Protein AF-A0A3L8PTG4-F1 (afdb_monomer)

Secondary structure (DSSP, 8-state):
-PPPPP-----S--TT--TT-SPPPSSSS-------GGGHHHHHHHHHHHHHHTT--TTSPPEEPPPEEEE-TT--EEEE--EE----

Mean predicted aligned error: 12.89 Å

Organism: NCBI:txid2338552

Solvent-accessible surface area (backbone atoms only — not comparable to full-atom values): 6197 Å² total; per-residue (Å²): 138,85,81,83,80,79,84,81,83,81,72,91,81,60,90,80,83,47,95,85,65,71,82,85,61,100,60,91,83,85,80,93,76,93,72,63,75,76,48,50,63,58,50,51,53,49,53,50,51,48,66,72,49,70,81,59,45,81,89,48,77,67,48,72,51,75,72,43,76,38,58,46,100,83,67,47,80,45,73,47,66,53,75,52,65,56,76,131

Structure (mmCIF, N/CA/C/O backbone):
data_AF-A0A3L8PTG4-F1
#
_entry.id   AF-A0A3L8PTG4-F1
#
loop_
_atom_site.group_PDB
_atom_site.id
_atom_site.type_symbol
_atom_site.label_atom_id
_atom_site.label_alt_id
_atom_site.label_comp_id
_atom_site.label_asym_id
_atom_site.label_entity_id
_atom_site.label_seq_id
_atom_site.pdbx_PDB_ins_code
_atom_site.Cartn_x
_atom_site.Cartn_y
_atom_site.Cartn_z
_atom_site.occupancy
_atom_site.B_iso_or_equiv
_atom_site.a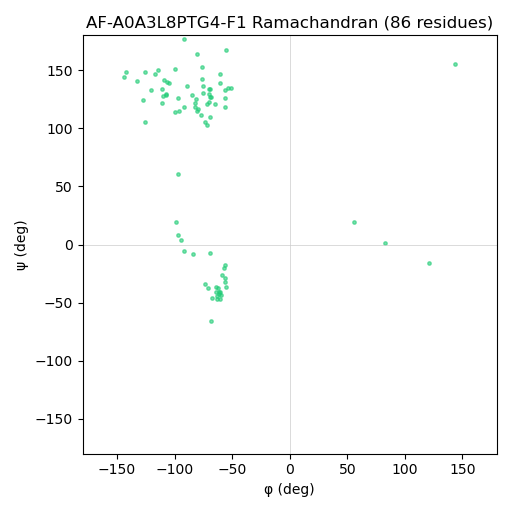uth_seq_id
_atom_site.auth_comp_id
_atom_site.auth_asym_id
_atom_site.auth_atom_id
_atom_site.pdbx_PDB_model_num
ATOM 1 N N . MET A 1 1 ?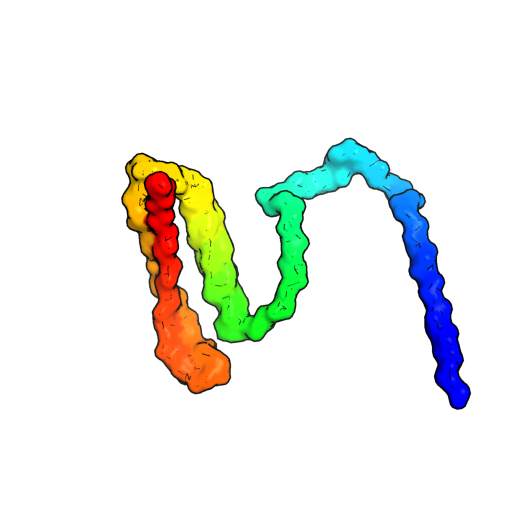 24.357 -43.822 1.539 1.00 34.78 1 MET A N 1
ATOM 2 C CA . MET A 1 1 ? 24.813 -43.298 0.232 1.00 34.78 1 MET A CA 1
ATOM 3 C C . MET A 1 1 ? 23.646 -42.575 -0.421 1.00 34.78 1 MET A C 1
ATOM 5 O O . MET A 1 1 ? 22.719 -43.244 -0.851 1.00 34.78 1 MET A O 1
ATOM 9 N N . PHE A 1 2 ? 23.644 -41.241 -0.443 1.00 42.97 2 PHE A N 1
ATOM 10 C CA . PHE A 1 2 ? 22.634 -40.466 -1.173 1.00 42.97 2 PHE A CA 1
ATOM 11 C C . PHE A 1 2 ? 23.159 -40.195 -2.586 1.00 42.97 2 PHE A C 1
ATOM 13 O O . PHE A 1 2 ? 24.237 -39.622 -2.750 1.00 42.97 2 PHE A O 1
ATOM 20 N N . SER A 1 3 ? 22.446 -40.692 -3.596 1.00 44.97 3 SER A N 1
ATOM 21 C CA . SER A 1 3 ? 22.794 -40.543 -5.008 1.00 44.97 3 SER A CA 1
ATOM 22 C C . SER A 1 3 ? 22.619 -39.089 -5.455 1.00 44.97 3 SER A C 1
ATOM 24 O O . SER A 1 3 ? 21.624 -38.432 -5.154 1.00 44.97 3 SER A O 1
ATOM 26 N N . LYS A 1 4 ? 23.626 -38.574 -6.166 1.00 50.78 4 LYS A N 1
ATOM 27 C CA . LYS A 1 4 ? 23.636 -37.226 -6.740 1.00 50.78 4 LYS A CA 1
ATOM 28 C C . LYS A 1 4 ? 22.552 -37.114 -7.816 1.00 50.78 4 LYS A C 1
ATOM 30 O O . LYS A 1 4 ? 22.590 -37.837 -8.807 1.00 50.78 4 LYS A O 1
ATOM 35 N N . ILE A 1 5 ? 21.614 -36.190 -7.627 1.00 57.59 5 ILE A N 1
ATOM 36 C CA . ILE A 1 5 ? 20.645 -35.779 -8.648 1.00 57.59 5 ILE A CA 1
ATOM 37 C C . ILE A 1 5 ? 21.407 -34.963 -9.698 1.00 57.59 5 ILE A C 1
ATOM 39 O O . ILE A 1 5 ? 22.050 -33.968 -9.375 1.00 57.59 5 ILE A O 1
ATOM 43 N N . SER A 1 6 ? 21.380 -35.419 -10.949 1.00 58.00 6 SER A N 1
ATOM 44 C CA . SER A 1 6 ? 22.034 -34.761 -12.080 1.00 58.00 6 SER A CA 1
ATOM 45 C C . SER A 1 6 ? 21.336 -33.444 -12.437 1.00 58.00 6 SER A C 1
ATOM 47 O O . SER A 1 6 ? 20.134 -33.439 -12.714 1.00 58.00 6 SER A O 1
ATOM 49 N N . GLU A 1 7 ? 22.086 -32.346 -12.503 1.00 60.62 7 GLU A N 1
ATOM 50 C CA . GLU A 1 7 ? 21.609 -31.055 -13.007 1.00 60.62 7 GLU A CA 1
ATOM 51 C C . GLU A 1 7 ? 21.372 -31.126 -14.526 1.00 60.62 7 GLU A C 1
ATOM 53 O O . GLU A 1 7 ? 22.308 -31.211 -15.323 1.00 60.62 7 GLU A O 1
ATOM 58 N N . LYS A 1 8 ? 20.106 -31.096 -14.953 1.00 57.75 8 LYS A N 1
ATOM 59 C CA . LYS A 1 8 ? 19.733 -30.978 -16.371 1.00 57.75 8 LYS A CA 1
ATOM 60 C C . LYS A 1 8 ? 19.914 -29.519 -16.806 1.00 57.75 8 LYS A C 1
ATOM 62 O O . LYS A 1 8 ? 19.156 -28.655 -16.373 1.00 57.75 8 LYS A O 1
ATOM 67 N N . LYS A 1 9 ? 20.893 -29.231 -17.669 1.00 55.53 9 LYS A N 1
ATOM 68 C CA . LYS A 1 9 ? 21.042 -27.904 -18.291 1.00 55.53 9 LYS A CA 1
ATOM 69 C C . LYS A 1 9 ? 20.080 -27.775 -19.474 1.00 55.53 9 LYS A C 1
ATOM 71 O O . LYS A 1 9 ? 20.214 -28.494 -20.461 1.00 55.53 9 LYS A O 1
ATOM 76 N N . PHE A 1 10 ? 19.113 -26.868 -19.368 1.00 56.78 10 PHE A N 1
ATOM 77 C CA . PHE A 1 10 ? 18.238 -26.481 -20.475 1.00 56.78 10 PHE A CA 1
ATOM 78 C C . PHE A 1 10 ? 18.964 -25.461 -21.366 1.00 56.78 10 PHE A C 1
ATOM 80 O O . PHE A 1 10 ? 19.454 -24.450 -20.872 1.00 56.78 10 PHE A O 1
ATOM 87 N N . SER A 1 11 ? 19.070 -25.733 -22.668 1.00 60.91 11 SER A N 1
ATOM 88 C CA . SER A 1 11 ? 19.682 -24.825 -23.648 1.00 60.91 11 SER A CA 1
ATOM 89 C C . SER A 1 11 ? 18.749 -23.658 -23.989 1.00 60.91 11 SER A C 1
ATOM 91 O O . SER A 1 11 ? 17.574 -23.886 -24.266 1.00 60.91 11 SER A O 1
ATOM 93 N N . GLU A 1 12 ? 19.278 -22.434 -24.066 1.00 60.72 12 GLU A N 1
ATOM 94 C CA . GLU A 1 12 ? 18.515 -21.191 -24.305 1.00 60.72 12 GLU A CA 1
ATOM 95 C C . GLU A 1 12 ? 17.909 -21.044 -25.716 1.00 60.72 12 GLU A C 1
ATOM 97 O O . GLU A 1 12 ? 17.114 -20.136 -25.957 1.00 60.72 12 GLU A O 1
ATOM 102 N N . ASN A 1 13 ? 18.233 -21.951 -26.641 1.00 56.22 13 ASN A N 1
ATOM 103 C CA . ASN A 1 13 ? 17.774 -21.918 -28.031 1.00 56.22 13 ASN A CA 1
ATOM 104 C C . ASN A 1 13 ? 16.546 -22.811 -28.249 1.00 56.22 13 ASN A C 1
ATOM 106 O O . ASN A 1 13 ? 16.577 -23.766 -29.023 1.00 56.22 13 ASN A O 1
ATOM 110 N N . TRP A 1 14 ? 15.451 -22.517 -27.549 1.00 58.72 14 TRP A N 1
ATOM 111 C CA . TRP A 1 14 ? 14.143 -23.074 -27.896 1.00 58.72 14 TRP A CA 1
ATOM 112 C C . TRP A 1 14 ? 13.555 -22.223 -29.025 1.00 58.72 14 TRP A C 1
ATOM 114 O O . TRP A 1 14 ? 13.397 -21.009 -28.883 1.00 58.72 14 TRP A O 1
ATOM 124 N N . GLY A 1 15 ? 13.325 -22.841 -30.188 1.00 50.28 15 GLY A N 1
ATOM 125 C CA . GLY A 1 15 ? 12.887 -22.149 -31.401 1.00 50.28 15 GLY A CA 1
ATOM 126 C C . GLY A 1 15 ? 11.664 -21.256 -31.159 1.00 50.28 15 GLY A C 1
ATOM 127 O O . GLY A 1 15 ? 10.710 -21.667 -30.506 1.00 50.28 15 GLY A O 1
ATOM 128 N N . GLY A 1 16 ? 11.704 -20.024 -31.681 1.00 61.91 16 GLY A N 1
ATOM 129 C CA . GLY A 1 16 ? 10.597 -19.057 -31.616 1.00 61.91 16 GLY A CA 1
ATOM 130 C C . GLY A 1 16 ? 10.921 -17.728 -30.926 1.00 61.91 16 GLY A C 1
ATOM 131 O O . GLY A 1 16 ? 10.199 -16.757 -31.135 1.00 61.91 16 GLY A O 1
ATOM 132 N N . LYS A 1 17 ? 12.019 -17.637 -30.166 1.00 65.19 17 LYS A N 1
ATOM 133 C CA . LYS A 1 17 ? 12.474 -16.384 -29.543 1.00 65.19 17 LYS A CA 1
ATOM 134 C C . LYS A 1 17 ? 13.075 -15.451 -30.605 1.00 65.19 17 LYS A C 1
ATOM 136 O O . LYS A 1 17 ? 14.181 -15.690 -31.080 1.00 65.19 17 LYS A O 1
ATOM 141 N N . ARG A 1 18 ? 12.347 -14.401 -30.992 1.00 71.50 18 ARG A N 1
ATOM 142 C CA . ARG A 1 18 ? 12.861 -13.281 -31.803 1.00 71.50 18 ARG A CA 1
ATOM 143 C C . ARG A 1 18 ? 12.839 -12.011 -30.954 1.00 71.50 18 ARG A C 1
ATOM 145 O O . ARG A 1 18 ? 11.994 -11.876 -30.071 1.00 71.50 18 ARG A O 1
ATOM 152 N N . GLU A 1 19 ? 13.750 -11.073 -31.189 1.00 58.66 19 GLU A N 1
ATOM 153 C CA . GLU A 1 19 ? 13.662 -9.760 -30.540 1.00 58.66 19 GLU A CA 1
ATOM 154 C C . GLU A 1 19 ? 12.302 -9.121 -30.866 1.00 58.66 19 GLU A C 1
ATOM 156 O O . GLU A 1 19 ? 11.884 -9.071 -32.021 1.00 58.66 19 GLU A O 1
ATOM 161 N N . GLY A 1 20 ? 11.557 -8.725 -29.831 1.00 65.88 20 GLY A N 1
ATOM 162 C CA . GLY A 1 20 ? 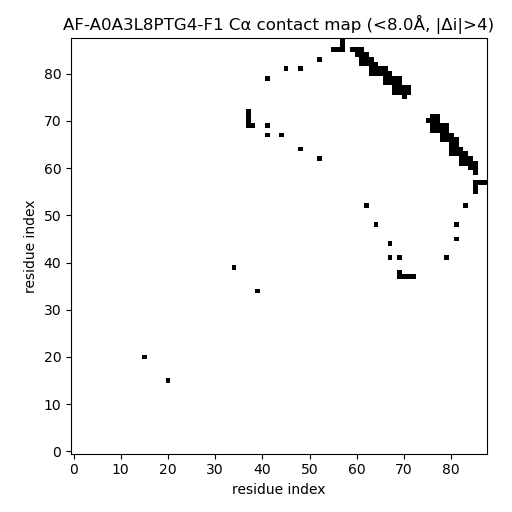10.192 -8.210 -29.975 1.00 65.88 20 GLY A CA 1
ATOM 163 C C . GLY A 1 20 ? 9.081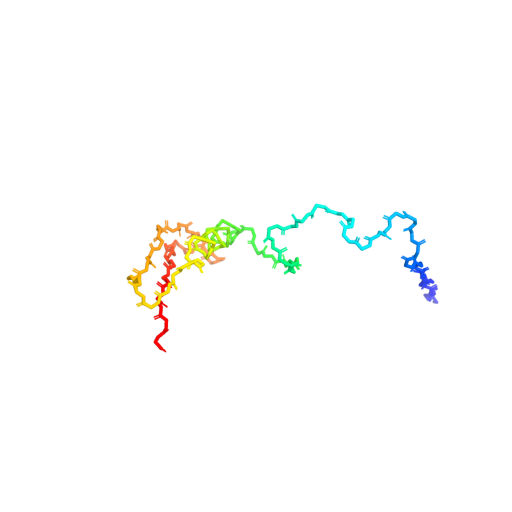 -9.267 -30.087 1.00 65.88 20 GLY A C 1
ATOM 164 O O . GLY A 1 20 ? 7.916 -8.888 -30.189 1.00 65.88 20 GLY A O 1
ATOM 165 N N . SER A 1 21 ? 9.382 -10.573 -30.030 1.00 63.53 21 SER A N 1
ATOM 166 C CA . SER A 1 21 ? 8.346 -11.613 -29.945 1.00 63.53 21 SER A CA 1
ATOM 167 C C . SER A 1 21 ? 7.819 -11.739 -28.513 1.00 63.53 21 SER A C 1
ATOM 169 O O . SER A 1 21 ? 8.564 -12.108 -27.605 1.00 63.53 21 SER A O 1
ATOM 171 N N . GLY A 1 22 ? 6.534 -11.455 -28.315 1.00 66.19 22 GLY A N 1
ATOM 172 C CA . GLY A 1 22 ? 5.846 -11.553 -27.028 1.00 66.19 22 GLY A CA 1
ATOM 173 C C . GLY A 1 22 ? 4.824 -10.431 -26.856 1.00 66.19 22 GLY A C 1
ATOM 174 O O . GLY A 1 22 ? 4.935 -9.369 -27.467 1.00 66.19 22 GLY A O 1
ATOM 175 N N . ARG A 1 23 ? 3.803 -10.647 -26.023 1.00 59.34 23 ARG A N 1
ATOM 176 C CA . ARG A 1 23 ? 2.885 -9.568 -25.642 1.00 59.34 23 ARG A CA 1
ATOM 177 C C . ARG A 1 23 ? 3.652 -8.593 -24.746 1.00 59.34 23 ARG A C 1
ATOM 179 O O . ARG A 1 23 ? 4.163 -9.016 -23.713 1.00 59.34 23 ARG A O 1
ATOM 186 N N . LYS A 1 24 ? 3.718 -7.310 -25.123 1.00 65.00 24 LYS A N 1
ATOM 187 C CA . LYS A 1 24 ? 4.262 -6.260 -24.248 1.00 65.00 24 LYS A CA 1
ATOM 188 C C . LYS A 1 24 ? 3.482 -6.281 -22.931 1.00 65.00 24 LYS A C 1
ATOM 190 O O . LYS A 1 24 ? 2.258 -6.138 -22.933 1.00 65.00 24 LYS A O 1
ATOM 195 N N . THR A 1 25 ? 4.167 -6.541 -21.828 1.00 66.00 25 THR A N 1
ATOM 196 C CA . THR A 1 25 ? 3.578 -6.505 -20.490 1.00 66.00 25 THR A CA 1
ATOM 197 C C . THR A 1 25 ? 3.418 -5.047 -20.060 1.00 66.00 25 THR A C 1
ATOM 199 O O . THR A 1 25 ? 4.274 -4.224 -20.368 1.00 66.00 25 THR A O 1
ATOM 202 N N . LYS A 1 26 ? 2.328 -4.713 -19.349 1.00 69.56 26 LYS A N 1
ATOM 203 C CA . LYS A 1 26 ? 2.137 -3.372 -18.750 1.00 69.56 26 LYS A CA 1
ATOM 204 C C . LYS A 1 26 ? 3.307 -3.008 -17.820 1.00 69.56 26 LYS A C 1
ATOM 206 O O . LYS A 1 26 ? 3.681 -1.851 -17.716 1.00 69.56 26 LYS A O 1
ATOM 211 N N . TYR A 1 27 ? 3.883 -4.021 -17.176 1.00 67.25 27 TYR A N 1
ATOM 212 C CA . TYR A 1 27 ? 4.990 -3.904 -16.235 1.00 67.25 27 TYR A CA 1
ATOM 213 C C . TYR A 1 27 ? 6.295 -4.384 -16.874 1.00 67.25 27 TYR A C 1
ATOM 215 O O . TYR A 1 27 ? 6.299 -5.410 -17.555 1.00 67.25 27 TYR A O 1
ATOM 223 N N . GLU A 1 28 ? 7.401 -3.680 -16.623 1.00 71.69 28 GLU A N 1
ATOM 224 C CA . GLU A 1 28 ? 8.716 -4.029 -17.178 1.00 71.69 28 GLU A CA 1
ATOM 225 C C . GLU A 1 28 ? 9.270 -5.340 -16.596 1.00 71.69 28 GLU A C 1
ATOM 227 O O . GLU A 1 28 ? 9.422 -6.335 -17.301 1.00 71.69 28 GLU A O 1
ATOM 232 N N . LYS A 1 29 ? 9.577 -5.357 -15.293 1.00 75.62 29 LYS A N 1
ATOM 233 C CA . LYS A 1 29 ? 10.155 -6.508 -14.582 1.00 75.62 29 LYS A CA 1
ATOM 234 C C . LYS A 1 29 ? 9.292 -6.854 -13.376 1.00 75.62 29 LYS A C 1
ATOM 236 O O . LYS A 1 29 ? 9.329 -6.172 -12.357 1.00 75.62 29 LYS A O 1
ATOM 241 N N . THR A 1 30 ? 8.531 -7.939 -13.472 1.00 78.38 30 THR A N 1
ATOM 242 C CA . THR A 1 30 ? 7.704 -8.437 -12.364 1.00 78.38 30 THR A CA 1
ATOM 243 C C . THR A 1 30 ? 8.483 -9.411 -11.487 1.00 78.38 30 THR A C 1
ATOM 245 O O . THR A 1 30 ? 9.143 -10.318 -11.997 1.00 78.38 30 THR A O 1
ATOM 248 N N . LYS A 1 31 ? 8.358 -9.280 -10.164 1.00 84.25 31 LYS A N 1
ATOM 249 C CA . LYS A 1 31 ? 8.926 -10.220 -9.189 1.00 84.25 31 LYS A CA 1
ATOM 250 C C . LYS A 1 31 ? 7.816 -11.047 -8.546 1.00 84.25 31 LYS A C 1
ATOM 252 O O . LYS A 1 31 ? 6.868 -10.488 -8.006 1.00 84.25 31 LYS A O 1
ATOM 257 N N . VAL A 1 32 ? 7.964 -12.372 -8.546 1.00 86.81 32 VAL A N 1
ATOM 258 C CA . VAL A 1 32 ? 7.075 -13.271 -7.795 1.00 86.81 32 VAL A CA 1
ATOM 259 C C . VAL A 1 32 ? 7.543 -13.321 -6.341 1.00 86.81 32 VAL A C 1
ATOM 261 O O . VAL A 1 32 ? 8.694 -13.661 -6.067 1.00 86.81 32 VAL A O 1
ATOM 264 N N . MET A 1 33 ? 6.664 -12.963 -5.405 1.00 87.25 33 MET A N 1
ATOM 265 C CA . MET A 1 33 ? 6.943 -12.974 -3.965 1.00 87.25 33 MET A CA 1
ATOM 266 C C . MET A 1 33 ? 5.891 -13.796 -3.220 1.00 87.25 33 MET A C 1
ATOM 268 O O . MET A 1 33 ? 4.731 -13.840 -3.622 1.00 87.25 33 MET A O 1
ATOM 272 N N . ARG A 1 34 ? 6.296 -14.443 -2.120 1.00 90.81 34 ARG A N 1
ATOM 273 C CA . ARG A 1 34 ? 5.364 -15.102 -1.197 1.00 90.81 34 ARG A CA 1
ATOM 274 C C . ARG A 1 34 ? 4.834 -14.075 -0.211 1.00 90.81 34 ARG A C 1
ATOM 276 O O . ARG A 1 34 ? 5.616 -13.373 0.424 1.00 90.81 34 ARG A O 1
ATOM 283 N N . ILE A 1 35 ? 3.518 -14.014 -0.088 1.00 87.44 35 ILE A N 1
ATOM 284 C CA . ILE A 1 35 ? 2.809 -13.048 0.743 1.00 87.44 35 ILE A CA 1
ATOM 285 C C . ILE A 1 35 ? 1.757 -13.823 1.554 1.00 87.44 35 ILE A C 1
ATOM 287 O O . ILE A 1 35 ? 1.139 -14.736 1.005 1.00 87.44 35 ILE A O 1
ATOM 291 N N . PRO A 1 36 ? 1.529 -13.488 2.837 1.00 90.69 36 PRO A N 1
ATOM 292 C CA . PRO A 1 36 ? 0.384 -13.992 3.590 1.00 90.69 36 PRO A CA 1
ATOM 293 C C . PRO A 1 36 ? -0.943 -13.662 2.897 1.00 90.69 36 PRO A C 1
ATOM 295 O O . PRO A 1 36 ? -1.178 -12.512 2.537 1.00 90.69 36 PRO A O 1
ATOM 298 N N . GLU A 1 37 ? -1.849 -14.631 2.776 1.00 87.56 37 GLU A N 1
ATOM 299 C CA . GLU A 1 37 ? -3.130 -14.446 2.072 1.00 87.56 37 GLU A CA 1
ATOM 300 C C . GLU A 1 37 ? -3.948 -13.269 2.618 1.00 87.56 37 GLU A C 1
ATOM 302 O O . GLU A 1 37 ? -4.508 -12.499 1.839 1.00 87.56 37 GLU A O 1
ATOM 307 N N . LYS A 1 38 ? -3.908 -13.052 3.942 1.00 87.81 38 LYS A N 1
ATOM 308 C CA . LYS A 1 38 ? -4.552 -11.909 4.611 1.00 87.81 38 LYS A CA 1
ATOM 309 C C . LYS A 1 38 ? -4.097 -10.547 4.060 1.00 87.81 38 LYS A C 1
ATOM 311 O O . LYS A 1 38 ? -4.869 -9.602 4.099 1.00 87.81 38 LYS A O 1
ATOM 316 N N . TYR A 1 39 ? -2.868 -10.433 3.546 1.00 89.50 39 TYR A N 1
ATOM 317 C CA . TYR A 1 39 ? -2.318 -9.189 2.986 1.00 89.50 39 TYR A CA 1
ATOM 3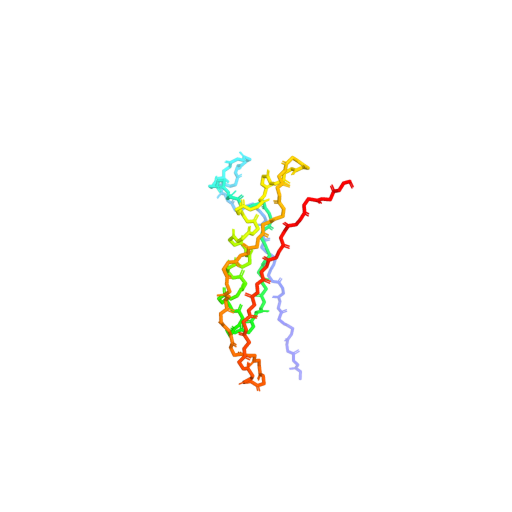18 C C . TYR A 1 39 ? -2.546 -9.035 1.480 1.00 89.50 39 TYR A C 1
ATOM 320 O O . TYR A 1 39 ? -2.211 -7.993 0.920 1.00 89.50 39 TYR A O 1
ATOM 328 N N . SER A 1 40 ? -3.100 -10.047 0.809 1.00 88.81 40 SER A N 1
ATOM 329 C CA . SER A 1 40 ? -3.229 -10.039 -0.651 1.00 88.81 40 SER A CA 1
ATOM 330 C C . SER A 1 40 ? -4.103 -8.893 -1.168 1.00 88.81 40 SER A C 1
ATOM 332 O O . SER A 1 40 ? -3.736 -8.249 -2.148 1.00 88.81 40 SER 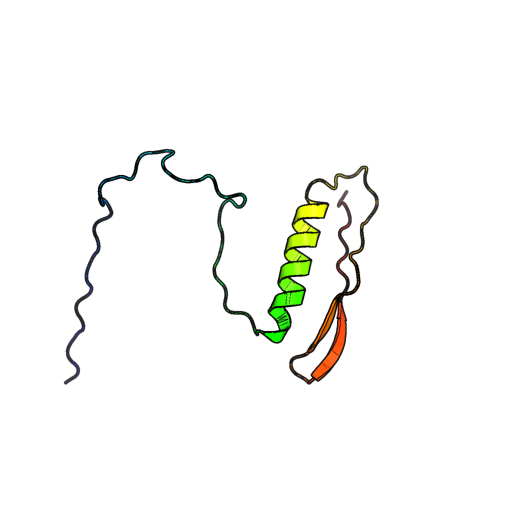A O 1
ATOM 334 N N . GLU A 1 41 ? -5.216 -8.599 -0.496 1.00 89.19 41 GLU A N 1
ATOM 335 C CA . GLU A 1 41 ? -6.141 -7.520 -0.867 1.00 89.19 41 GLU A CA 1
ATOM 336 C C . GLU A 1 41 ? -5.509 -6.139 -0.685 1.00 89.19 41 GLU A C 1
ATOM 338 O O . GLU A 1 41 ? -5.521 -5.328 -1.607 1.00 89.19 41 GLU A O 1
ATOM 343 N N . VAL A 1 42 ? -4.853 -5.911 0.456 1.00 92.06 42 VAL A N 1
ATOM 344 C CA . VAL A 1 42 ? -4.146 -4.655 0.754 1.00 92.06 42 VAL A CA 1
ATOM 345 C C . VAL A 1 42 ? -3.039 -4.388 -0.264 1.00 92.06 42 VAL A C 1
ATOM 347 O O . VAL A 1 42 ? -2.870 -3.261 -0.715 1.00 92.06 42 VAL A O 1
ATOM 350 N N . ILE A 1 43 ? -2.293 -5.418 -0.669 1.00 91.50 43 ILE A N 1
ATOM 351 C CA . ILE A 1 43 ? -1.217 -5.257 -1.654 1.00 91.50 43 ILE A CA 1
ATOM 352 C C . ILE A 1 43 ? -1.772 -4.986 -3.052 1.00 91.50 43 ILE A C 1
ATOM 354 O O . ILE A 1 43 ? -1.199 -4.174 -3.772 1.00 91.50 43 ILE A O 1
ATOM 358 N N . LYS A 1 44 ? -2.885 -5.620 -3.440 1.00 90.94 44 LYS A N 1
ATOM 359 C CA . LYS A 1 44 ? -3.563 -5.297 -4.704 1.00 90.94 44 LYS A CA 1
ATOM 360 C C . LYS A 1 44 ? -4.018 -3.838 -4.723 1.00 90.94 44 LYS A C 1
ATOM 362 O O . LYS A 1 44 ? -3.709 -3.142 -5.683 1.00 90.94 44 LYS A O 1
ATOM 367 N N . ALA A 1 45 ? -4.656 -3.377 -3.647 1.00 92.38 45 ALA A N 1
ATOM 368 C CA . ALA A 1 45 ? -5.089 -1.989 -3.508 1.00 92.38 45 ALA A CA 1
ATOM 369 C C . ALA A 1 45 ? -3.908 -1.004 -3.522 1.00 92.38 45 ALA A C 1
ATOM 371 O O . ALA A 1 45 ? -3.995 0.054 -4.135 1.00 92.38 45 ALA A O 1
ATOM 372 N N . LEU A 1 46 ? -2.773 -1.367 -2.914 1.00 92.25 46 LEU A N 1
ATOM 373 C CA . LEU A 1 46 ? -1.550 -0.564 -2.979 1.00 92.25 46 LEU A CA 1
ATOM 374 C C . LEU A 1 46 ? -1.016 -0.452 -4.412 1.00 92.25 46 LEU A C 1
ATOM 376 O O . LEU A 1 46 ? -0.663 0.641 -4.841 1.00 92.25 46 LEU A O 1
ATOM 380 N N . ILE A 1 47 ? -0.939 -1.565 -5.149 1.00 90.75 47 ILE A N 1
ATOM 381 C CA . ILE A 1 47 ? -0.479 -1.557 -6.547 1.00 90.75 47 ILE A CA 1
ATOM 382 C C . ILE A 1 47 ? -1.408 -0.695 -7.400 1.00 90.75 47 ILE A C 1
ATOM 384 O O . ILE A 1 47 ? -0.933 0.096 -8.205 1.00 90.75 47 ILE A O 1
ATOM 388 N N . GLU A 1 48 ? -2.718 -0.816 -7.203 1.00 91.06 48 GLU A N 1
ATOM 389 C CA . GLU A 1 48 ? -3.696 0.004 -7.911 1.00 91.06 48 GLU A CA 1
ATOM 390 C C . GLU A 1 48 ? -3.549 1.492 -7.5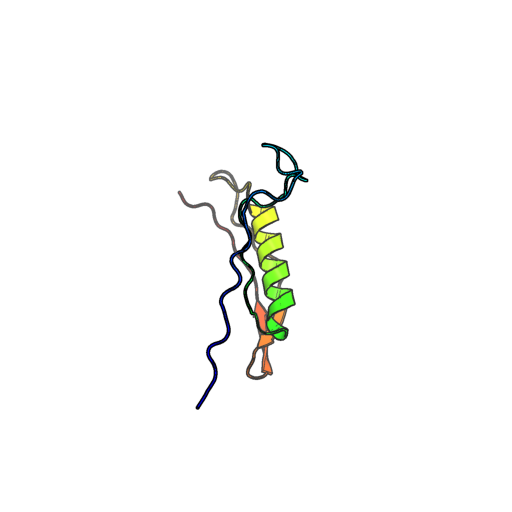74 1.00 91.06 48 GLU A C 1
ATOM 392 O O . GLU A 1 48 ? -3.525 2.317 -8.483 1.00 91.06 48 GLU A O 1
ATOM 397 N N . HIS A 1 49 ? -3.369 1.838 -6.296 1.00 91.44 49 HIS A N 1
ATOM 398 C CA . HIS A 1 49 ? -3.123 3.218 -5.887 1.00 91.44 49 HIS A CA 1
ATOM 399 C C . HIS A 1 49 ? -1.852 3.778 -6.536 1.00 91.44 49 HIS A C 1
ATOM 401 O O . HIS A 1 49 ? -1.880 4.894 -7.037 1.00 91.44 49 HIS A O 1
ATOM 407 N N . LEU A 1 50 ? -0.765 3.001 -6.585 1.00 89.31 50 LEU A N 1
ATOM 408 C CA . LEU A 1 50 ? 0.476 3.398 -7.260 1.00 89.31 50 LEU A CA 1
ATOM 409 C C . LEU A 1 50 ? 0.292 3.567 -8.773 1.00 89.31 50 LEU A C 1
ATOM 411 O O . LEU A 1 50 ? 0.826 4.510 -9.348 1.00 89.31 50 LEU A O 1
ATOM 415 N N . ASP A 1 51 ? -0.469 2.680 -9.415 1.00 87.75 51 ASP A N 1
ATOM 416 C CA . ASP A 1 51 ? -0.786 2.786 -10.842 1.00 87.75 51 ASP A CA 1
ATOM 417 C C . ASP A 1 51 ? -1.624 4.047 -11.134 1.00 87.75 51 ASP A C 1
ATOM 419 O O . ASP A 1 51 ? -1.431 4.678 -12.169 1.00 87.75 51 ASP A O 1
ATOM 423 N N . GLN A 1 52 ? -2.534 4.433 -10.231 1.00 86.88 52 GLN A N 1
ATOM 424 C CA . GLN A 1 52 ? -3.347 5.651 -10.351 1.00 86.88 52 GLN A CA 1
ATOM 425 C C . GLN A 1 52 ? -2.543 6.928 -10.084 1.00 86.88 52 GLN A C 1
ATOM 427 O O . GLN A 1 52 ? -2.818 7.967 -10.679 1.00 86.88 52 GLN A O 1
ATOM 432 N N . THR A 1 53 ? -1.562 6.868 -9.183 1.00 86.31 53 THR A N 1
ATOM 433 C CA . THR A 1 53 ? -0.744 8.023 -8.792 1.00 86.31 53 THR A CA 1
ATOM 434 C C . THR A 1 53 ? 0.569 8.140 -9.563 1.00 86.31 53 THR A C 1
ATOM 436 O O . THR A 1 53 ? 1.347 9.054 -9.296 1.00 86.31 53 THR A O 1
ATOM 439 N N . ALA A 1 54 ? 0.808 7.268 -10.547 1.00 82.88 54 ALA A N 1
ATOM 440 C CA . ALA A 1 54 ? 2.031 7.243 -11.348 1.00 82.88 54 ALA A CA 1
ATOM 441 C C . ALA A 1 54 ? 2.304 8.552 -12.113 1.00 82.88 54 ALA A C 1
ATOM 443 O O . ALA A 1 54 ? 3.458 8.857 -12.398 1.00 82.88 54 ALA A O 1
ATOM 444 N N . GLU A 1 55 ? 1.258 9.322 -12.425 1.00 79.12 55 GLU A N 1
ATOM 445 C CA . GLU A 1 55 ? 1.337 10.601 -13.146 1.00 79.12 55 GLU A CA 1
ATOM 446 C C . GLU A 1 55 ? 1.331 11.828 -12.206 1.00 79.12 55 GLU A C 1
ATOM 448 O O . GLU A 1 55 ? 1.220 12.965 -12.664 1.00 79.12 55 GLU A O 1
ATOM 453 N N . LEU A 1 56 ? 1.420 11.634 -10.879 1.00 78.44 56 LEU A N 1
ATOM 454 C CA . LEU A 1 56 ? 1.477 12.750 -9.929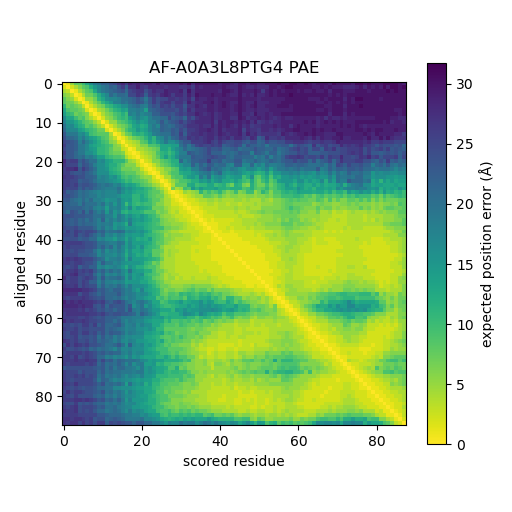 1.00 78.44 56 LEU A CA 1
ATOM 455 C C . LEU A 1 56 ? 2.831 13.469 -9.996 1.00 78.44 56 LEU A C 1
ATOM 457 O O . LEU A 1 56 ? 3.811 13.049 -9.381 1.00 78.44 56 LEU A O 1
ATOM 461 N N . ASP A 1 57 ? 2.835 14.620 -10.656 1.00 73.38 57 ASP A N 1
ATOM 462 C CA . ASP A 1 57 ? 3.945 15.574 -10.646 1.00 73.38 57 ASP A CA 1
ATOM 463 C C . ASP A 1 57 ? 3.811 16.635 -9.536 1.00 73.38 57 ASP A C 1
ATOM 465 O O . ASP A 1 57 ? 2.812 16.714 -8.817 1.00 73.38 57 ASP A O 1
ATOM 469 N N . GLN A 1 58 ? 4.814 17.514 -9.412 1.00 75.38 58 GLN A N 1
ATOM 470 C CA . GLN A 1 58 ? 4.882 18.595 -8.409 1.00 75.38 58 GLN A CA 1
ATOM 471 C C . GLN A 1 58 ? 3.678 19.558 -8.422 1.00 75.38 58 GLN A C 1
ATOM 473 O O . GLN A 1 58 ? 3.439 20.267 -7.446 1.00 75.38 58 GLN A O 1
ATOM 478 N N . ASN A 1 59 ? 2.902 19.564 -9.508 1.00 76.94 59 ASN A N 1
ATOM 479 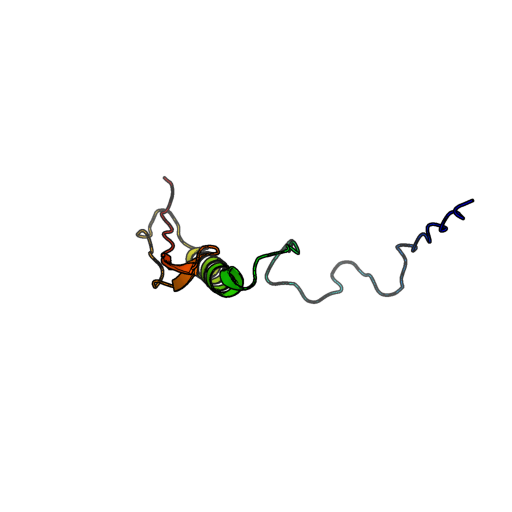C CA . ASN A 1 59 ? 1.715 20.400 -9.677 1.00 76.94 59 ASN A CA 1
ATOM 480 C C . ASN A 1 59 ? 0.447 19.799 -9.050 1.00 76.94 59 ASN A C 1
ATOM 482 O O . ASN A 1 59 ? -0.589 20.466 -9.003 1.00 76.94 59 ASN A O 1
ATOM 486 N N . TYR A 1 60 ? 0.502 18.551 -8.582 1.00 75.06 60 TYR A N 1
ATOM 487 C CA . TYR A 1 60 ? -0.651 17.858 -8.027 1.00 75.06 60 TYR A CA 1
ATOM 488 C C . TYR A 1 60 ? -0.661 17.874 -6.499 1.00 75.06 60 TYR A C 1
ATOM 490 O O . TYR A 1 60 ? 0.367 17.926 -5.824 1.00 75.06 60 TYR A O 1
ATOM 498 N N . LYS A 1 61 ? -1.868 17.825 -5.932 1.00 80.75 61 LYS A N 1
ATOM 499 C CA . LYS A 1 61 ? -2.056 17.717 -4.483 1.00 80.75 61 LYS A CA 1
ATOM 500 C C . LYS A 1 61 ? -1.782 16.282 -4.018 1.00 80.75 61 LYS A C 1
ATOM 502 O O . LYS A 1 61 ? -1.998 15.353 -4.795 1.00 80.75 61 LYS A O 1
ATOM 507 N N . PRO A 1 62 ? -1.366 16.084 -2.754 1.00 84.62 62 PRO A N 1
ATOM 508 C CA . PRO A 1 62 ? -1.286 14.753 -2.167 1.00 84.62 62 PRO A CA 1
ATOM 509 C C . PRO A 1 62 ? -2.623 14.018 -2.289 1.00 84.62 62 PRO A C 1
ATOM 511 O O . PRO A 1 62 ? -3.670 14.599 -1.996 1.00 84.62 62 PRO A O 1
ATOM 514 N N . VAL A 1 63 ? -2.570 12.751 -2.692 1.00 86.81 63 VAL A N 1
ATOM 515 C CA . VAL A 1 63 ? -3.745 11.887 -2.855 1.00 86.81 63 VAL A CA 1
ATOM 516 C C . VAL A 1 63 ? -3.716 10.812 -1.777 1.00 86.81 63 VAL A C 1
ATOM 518 O O . VAL A 1 63 ? -2.672 10.205 -1.530 1.00 86.81 63 VAL A O 1
ATOM 521 N N . GLU A 1 64 ? -4.861 10.590 -1.138 1.00 90.31 64 GLU A N 1
ATOM 522 C CA . GLU A 1 64 ? -5.086 9.501 -0.186 1.00 90.31 64 GLU A CA 1
ATOM 523 C C . GLU A 1 64 ? -6.028 8.466 -0.812 1.00 90.31 64 GLU A C 1
ATOM 525 O O . GLU A 1 64 ? -6.937 8.826 -1.559 1.00 90.31 64 GLU A O 1
ATOM 530 N N . SER A 1 65 ? -5.776 7.182 -0.558 1.00 90.56 65 SER A N 1
ATOM 531 C CA . SER A 1 65 ? -6.636 6.087 -1.009 1.00 90.56 65 SER A CA 1
ATOM 532 C C . SER A 1 65 ? -7.853 5.912 -0.105 1.00 90.56 65 SER A C 1
ATOM 534 O O . SER A 1 65 ? -7.838 6.310 1.063 1.00 90.56 65 SER A O 1
ATOM 536 N N . ASP A 1 66 ? -8.848 5.179 -0.599 1.00 89.69 66 ASP A N 1
ATOM 537 C CA . ASP A 1 66 ? -9.898 4.635 0.257 1.00 89.69 66 ASP A CA 1
ATOM 538 C C . ASP A 1 66 ? -9.304 3.690 1.323 1.00 89.69 66 ASP A C 1
ATOM 540 O O . ASP A 1 66 ? -8.287 3.023 1.072 1.00 89.69 66 ASP A O 1
ATOM 544 N N . PRO A 1 67 ? -9.903 3.634 2.527 1.00 91.69 67 PRO A N 1
ATOM 545 C CA . PRO A 1 67 ? -9.455 2.746 3.588 1.00 91.69 67 PRO A CA 1
ATOM 546 C C . PRO A 1 67 ? -9.719 1.283 3.224 1.00 91.69 67 PRO A C 1
ATOM 548 O O . PRO A 1 67 ? -10.844 0.883 2.925 1.00 91.69 67 PRO A O 1
ATOM 551 N N . VAL A 1 68 ? -8.673 0.464 3.310 1.00 91.62 68 VAL A N 1
ATOM 552 C CA . VAL A 1 68 ? -8.757 -0.984 3.123 1.00 91.62 68 VAL A CA 1
ATOM 553 C C . VAL A 1 68 ? -8.786 -1.655 4.486 1.00 91.62 68 VAL A C 1
ATOM 555 O O . VAL A 1 68 ? -7.807 -1.616 5.239 1.00 91.62 68 VAL A O 1
ATOM 558 N N . PHE A 1 69 ? -9.914 -2.290 4.796 1.00 91.00 69 PHE A N 1
ATOM 559 C CA . PHE A 1 69 ? -10.072 -3.048 6.029 1.00 91.00 69 PHE A CA 1
ATOM 560 C C . PHE A 1 69 ? -9.223 -4.318 5.996 1.00 91.00 69 PHE A C 1
ATOM 562 O O . PHE A 1 69 ? -9.267 -5.099 5.046 1.00 91.00 69 PHE A O 1
ATOM 569 N N . ILE A 1 70 ? -8.507 -4.579 7.086 1.00 91.62 70 ILE A N 1
ATOM 570 C CA . ILE A 1 70 ? -7.771 -5.819 7.269 1.00 91.62 70 ILE A CA 1
ATOM 571 C C . ILE A 1 70 ? -7.818 -6.321 8.712 1.00 91.62 70 ILE A C 1
ATOM 573 O O . ILE A 1 70 ? -7.820 -5.574 9.692 1.00 91.62 70 ILE A O 1
ATOM 577 N N . ARG A 1 71 ? -7.774 -7.648 8.854 1.00 87.50 71 ARG A N 1
ATOM 578 C CA . ARG A 1 71 ? -7.336 -8.292 10.094 1.00 87.50 71 ARG A CA 1
ATOM 579 C C . ARG A 1 71 ? -5.863 -8.655 9.991 1.00 87.50 71 ARG A C 1
ATOM 581 O O . ARG A 1 71 ? -5.477 -9.502 9.188 1.00 87.50 71 ARG A O 1
ATOM 588 N N . SER A 1 72 ? -5.047 -8.019 10.824 1.00 85.31 72 SER A N 1
ATOM 589 C CA . SER A 1 72 ? -3.618 -8.327 10.936 1.00 85.31 72 SER A CA 1
ATOM 590 C C . SER A 1 72 ? -3.370 -9.811 11.247 1.00 85.31 72 SER A C 1
ATOM 592 O O . SER A 1 72 ? -4.264 -10.545 11.673 1.00 85.31 72 SER A O 1
ATOM 594 N N . LEU A 1 73 ? -2.121 -10.267 11.121 1.00 85.56 73 LEU A N 1
ATOM 595 C CA . LEU A 1 73 ? -1.741 -11.636 11.507 1.00 85.56 73 LEU A CA 1
ATOM 596 C C . LEU A 1 73 ? -2.049 -11.974 12.979 1.00 85.56 73 LEU A C 1
ATOM 598 O O . LEU A 1 73 ? -2.163 -13.147 13.312 1.00 85.56 73 LEU A O 1
ATOM 602 N N . LYS A 1 74 ? -2.211 -10.961 13.841 1.00 89.44 74 LYS A N 1
ATOM 603 C CA . LYS A 1 74 ? -2.608 -11.100 15.253 1.00 89.44 74 LYS A CA 1
ATOM 604 C C . LYS A 1 74 ? -4.110 -10.845 15.479 1.00 89.44 74 LYS A C 1
ATOM 606 O O . LYS A 1 74 ? -4.500 -10.480 16.582 1.00 89.44 74 LYS A O 1
ATOM 611 N N . ASP A 1 75 ? -4.918 -10.926 14.421 1.00 86.19 75 ASP A N 1
ATOM 612 C CA . ASP A 1 75 ? -6.375 -10.711 14.387 1.00 86.19 75 ASP A CA 1
ATOM 613 C C . ASP A 1 75 ? -6.872 -9.358 14.918 1.00 86.19 75 ASP A C 1
ATOM 615 O O . ASP A 1 75 ? -8.058 -9.163 15.190 1.00 86.19 75 ASP A O 1
ATOM 619 N N . LYS A 1 76 ? -5.987 -8.361 14.980 1.00 89.56 76 LYS A N 1
ATOM 620 C CA . LYS A 1 76 ? -6.392 -6.976 15.224 1.00 89.56 76 LYS A CA 1
ATOM 621 C C . LYS A 1 76 ? -7.005 -6.389 13.960 1.00 89.56 76 LYS A C 1
ATOM 623 O O . LYS A 1 76 ? -6.389 -6.485 12.897 1.00 89.56 76 LYS A O 1
ATOM 628 N N . LYS A 1 77 ? -8.182 -5.782 14.113 1.00 92.19 77 LYS A N 1
ATOM 629 C CA . LYS A 1 77 ? -8.875 -5.001 13.083 1.00 92.19 77 LYS A CA 1
ATOM 630 C C . LYS A 1 77 ? -8.117 -3.699 12.845 1.00 92.19 77 LYS A C 1
ATOM 632 O O . LYS A 1 77 ? -7.767 -3.023 13.812 1.00 92.19 77 LYS A O 1
ATOM 637 N N . GLN A 1 78 ? -7.833 -3.398 11.589 1.00 91.94 78 GLN A N 1
ATOM 638 C CA . GLN A 1 78 ? -7.083 -2.225 11.162 1.00 91.94 78 GLN A CA 1
ATOM 639 C C . GLN A 1 78 ? -7.669 -1.732 9.843 1.00 91.94 78 GLN A C 1
ATOM 641 O O . GLN A 1 78 ? -8.035 -2.551 9.005 1.00 91.94 78 GLN A O 1
ATOM 646 N N . ASP A 1 79 ? -7.694 -0.418 9.663 1.00 93.75 79 ASP A N 1
ATOM 647 C CA . ASP A 1 79 ? -7.947 0.208 8.370 1.00 93.75 79 ASP A CA 1
ATOM 648 C C . ASP A 1 79 ? -6.630 0.796 7.871 1.00 93.75 79 ASP A C 1
ATOM 650 O O . ASP A 1 79 ? -5.919 1.473 8.620 1.00 93.75 79 ASP A O 1
ATOM 654 N N . ILE A 1 80 ? -6.270 0.481 6.629 1.00 92.25 80 ILE A N 1
ATOM 655 C CA . ILE A 1 80 ? -5.033 0.940 5.999 1.00 92.25 80 ILE A CA 1
ATOM 656 C C . ILE A 1 80 ? -5.388 1.937 4.903 1.00 92.25 80 ILE A C 1
ATOM 658 O O . ILE A 1 80 ? -6.177 1.622 4.017 1.00 92.25 80 ILE A O 1
ATOM 662 N N . THR A 1 81 ? -4.767 3.112 4.941 1.00 93.38 81 THR A N 1
ATOM 663 C CA . THR A 1 81 ? -4.816 4.107 3.866 1.00 93.38 81 THR A CA 1
ATOM 664 C C . THR A 1 81 ? -3.421 4.322 3.291 1.00 93.38 81 THR A C 1
ATOM 666 O O . THR A 1 81 ? -2.410 4.238 3.996 1.00 93.38 81 THR A O 1
ATOM 669 N N . PHE A 1 82 ? -3.358 4.592 1.992 1.00 93.06 82 PHE A N 1
ATOM 670 C CA . PHE A 1 82 ? -2.129 4.933 1.288 1.00 93.06 82 PHE A CA 1
ATOM 671 C C . PHE A 1 82 ? -2.140 6.416 0.956 1.00 93.06 82 PHE A C 1
ATOM 673 O O . PHE A 1 82 ? -3.175 6.961 0.583 1.00 93.06 82 PHE A O 1
ATOM 680 N N . LYS A 1 83 ? -0.988 7.070 1.095 1.00 92.31 83 LYS A N 1
ATOM 681 C CA . LYS A 1 83 ? -0.824 8.481 0.760 1.00 92.31 83 LYS A CA 1
ATOM 682 C C . LYS A 1 83 ? 0.354 8.646 -0.175 1.00 92.31 83 LYS A C 1
ATOM 684 O O . LYS A 1 83 ? 1.473 8.276 0.179 1.00 92.31 83 LYS A O 1
ATOM 689 N N . THR A 1 84 ? 0.103 9.262 -1.322 1.00 89.88 84 THR A N 1
ATOM 690 C CA . THR A 1 84 ? 1.148 9.645 -2.269 1.00 89.88 84 THR A CA 1
ATOM 691 C C . THR A 1 84 ? 1.258 11.165 -2.286 1.00 89.88 84 THR A C 1
ATOM 693 O O . THR A 1 84 ? 0.279 11.868 -2.533 1.00 89.88 84 THR A O 1
ATOM 696 N N . SER A 1 85 ? 2.448 11.684 -1.983 1.00 88.12 85 SER A N 1
ATOM 697 C CA . SER A 1 85 ? 2.758 13.116 -2.013 1.00 88.12 85 SER A CA 1
ATOM 698 C C . SER A 1 85 ? 3.892 13.382 -3.003 1.00 88.12 85 SER A C 1
ATOM 700 O O . SER A 1 85 ? 4.911 12.686 -2.911 1.00 88.12 85 SER A O 1
ATOM 702 N N . PRO A 1 86 ? 3.774 14.389 -3.887 1.00 84.94 86 PRO A N 1
ATOM 703 C CA . PRO A 1 86 ? 4.879 14.779 -4.748 1.00 84.94 86 PRO A CA 1
ATOM 704 C C . PRO A 1 86 ? 6.063 15.230 -3.895 1.00 84.94 86 PRO A C 1
ATOM 706 O O . PRO A 1 86 ? 5.893 15.914 -2.881 1.00 84.94 86 PRO A O 1
ATOM 709 N N . LYS A 1 87 ? 7.271 14.837 -4.297 1.00 78.12 87 LYS A N 1
ATOM 710 C CA . LYS A 1 87 ? 8.501 15.293 -3.654 1.00 78.12 87 LYS A CA 1
ATOM 711 C C . LYS A 1 87 ? 9.074 16.461 -4.460 1.00 78.12 87 LYS A C 1
ATOM 713 O O . LYS A 1 87 ? 9.224 16.348 -5.677 1.00 78.12 87 LYS A O 1
ATOM 718 N N . SER A 1 88 ? 9.322 17.577 -3.771 1.00 64.69 88 SER A N 1
ATOM 719 C CA . SER A 1 88 ? 9.974 18.771 -4.327 1.00 64.69 88 SER A CA 1
ATOM 720 C C . SER A 1 88 ? 11.446 18.533 -4.627 1.00 64.69 88 SER A C 1
ATOM 722 O O . SER A 1 88 ? 12.065 17.692 -3.934 1.00 64.69 88 SER A O 1
#

Sequence (88 aa):
MFSKISEKKFSENWGGKREGSGRKTKYEKTKVMRIPEKYSEVIKALIEHLDQTAELDQNYKPVESDPVFIRSLKDKKQDITFKTSPKS

pLDDT: mean 78.1, std 14.6, range [34.78, 93.75]

Radius of gyration: 21.37 Å; Cα contacts (8 Å, |Δi|>4): 60; chains: 1; bounding box: 35×64×47 Å

Nearest PDB structures (foldseek):
  4ckt-assembly2_A  TM=5.088E-01  e=9.607E+00  Mus musculus

Foldseek 3Di:
DDDDDDDDDDDPCDPDDDVVPDDDDPDDDDDDDDDPPQCPVVVVQVVVVCVVCVPDEPPDAKDKDDWDWGQPPVRDIDTDMDIDGHDD